Protein AF-A0A2C5Z108-F1 (afdb_monomer_lite)

Sequence (147 aa):
MPNAKRLKSSGFTRPRQAKETGSQTEVGRPTPAEVEEKEHQFVQLARKHWLKPGKRTTRPKVKNEVLKQSIWDVLDKEGFQYKSLLLLESLQALESYLWPSYSEQSSNYHVLLMALIANAKRREHLDTWNIFEDRPDDFSSMFRQLN

Foldseek 3Di:
DDDDDDDDDDDDDDDDDDDDDDPDDCPDDDDVVNVVLCPQLLVVVLCVFFPPPPDLPDQTPDDLVCLCPRPVVVCVVVVVDLVSLVSCLVSVCLLRPLPSNQDLPRDPSSLVNNVSNLVSCVVVVHDRCVSCVVPVPSVVSSVVSVD

Radius of gyration: 27.66 Å; chains: 1; bounding box: 71×67×70 Å

pLDDT: mean 70.9, std 20.52, range [29.67, 90.56]

Secondary structure (DSSP, 8-state):
-------------------------------HHHHHHHHSHHHHHHHHHT--TT--SS-----HHHHIIIIIHHHHHHTS-HHHHHHHHHTTHIIIIIGGG--TT--HHHHHHHHHHHHHHHHTT---SHHHHT-HHHHHHHHHHT-

Structure (mmCIF, N/CA/C/O backbone):
data_AF-A0A2C5Z108-F1
#
_entry.id   AF-A0A2C5Z108-F1
#
loop_
_atom_site.group_PDB
_atom_site.id
_atom_site.type_symbol
_atom_site.label_atom_id
_atom_site.label_alt_id
_atom_site.label_comp_id
_atom_site.label_asym_id
_atom_site.label_entity_id
_atom_site.label_seq_id
_atom_site.pdbx_PDB_ins_code
_atom_site.Cartn_x
_atom_site.Cartn_y
_atom_site.Cartn_z
_atom_site.occupancy
_atom_site.B_iso_or_equiv
_atom_site.auth_seq_id
_atom_site.auth_comp_id
_atom_site.auth_asym_id
_atom_site.auth_atom_id
_atom_site.pdbx_PDB_model_num
ATOM 1 N N . MET A 1 1 ? -55.274 38.038 -55.843 1.00 30.81 1 MET A N 1
ATOM 2 C CA . MET A 1 1 ? -54.698 39.399 -55.669 1.00 30.81 1 MET A CA 1
ATOM 3 C C . MET A 1 1 ? -55.603 40.184 -54.710 1.00 30.81 1 MET A C 1
ATOM 5 O O . MET A 1 1 ? -56.787 39.865 -54.749 1.00 30.81 1 MET A O 1
ATOM 9 N N . PRO A 1 2 ? -55.141 41.164 -53.887 1.00 46.00 2 PRO A N 1
ATOM 10 C CA . PRO A 1 2 ? -53.812 41.791 -53.878 1.00 46.00 2 PRO A CA 1
ATOM 11 C C . PRO A 1 2 ? -52.981 41.714 -52.556 1.00 46.00 2 PRO A C 1
ATOM 13 O O . PRO A 1 2 ? -52.072 40.896 -52.506 1.00 46.00 2 PRO A O 1
ATOM 16 N N . ASN A 1 3 ? -53.207 42.578 -51.543 1.00 29.67 3 ASN A N 1
ATOM 17 C CA . ASN A 1 3 ? -52.155 43.192 -50.686 1.00 29.67 3 ASN A CA 1
ATOM 18 C C . ASN A 1 3 ? -52.569 43.425 -49.200 1.00 29.67 3 ASN A C 1
ATOM 20 O O . ASN A 1 3 ? -53.764 43.433 -48.931 1.00 29.67 3 ASN A O 1
ATOM 24 N N . ALA A 1 4 ? -51.703 43.779 -48.220 1.00 43.38 4 ALA A N 1
ATOM 25 C CA . ALA A 1 4 ? -50.251 43.555 -47.983 1.00 43.38 4 ALA A CA 1
ATOM 26 C C . ALA A 1 4 ? -49.742 44.230 -46.659 1.00 43.38 4 ALA A C 1
ATOM 28 O O . ALA A 1 4 ? -50.369 45.158 -46.162 1.00 43.38 4 ALA A O 1
ATOM 29 N N . LYS A 1 5 ? -48.526 43.857 -46.195 1.00 36.06 5 LYS A N 1
ATOM 30 C CA . LYS A 1 5 ? -47.567 44.592 -45.304 1.00 36.06 5 LYS A CA 1
ATOM 31 C C . LYS A 1 5 ? -47.959 44.995 -43.854 1.00 36.06 5 LYS A C 1
ATOM 33 O O . LYS A 1 5 ? -48.658 45.984 -43.658 1.00 36.06 5 LYS A O 1
ATOM 38 N N . ARG A 1 6 ? -47.203 44.482 -42.857 1.00 40.12 6 ARG A N 1
ATOM 39 C CA . ARG A 1 6 ? -46.154 45.259 -42.122 1.00 40.12 6 ARG A CA 1
ATOM 40 C C . ARG A 1 6 ? -45.311 44.441 -41.121 1.00 40.12 6 ARG A C 1
ATOM 42 O O . ARG A 1 6 ? -45.812 43.555 -40.445 1.00 40.12 6 ARG A O 1
ATOM 49 N N . LEU A 1 7 ? -44.030 44.817 -41.016 1.00 36.47 7 LEU A N 1
ATOM 50 C CA . LEU A 1 7 ? -43.025 44.333 -40.054 1.00 36.47 7 LEU A CA 1
ATOM 51 C C . LEU A 1 7 ? -43.346 44.727 -38.598 1.00 36.47 7 LEU A C 1
ATOM 53 O O . LEU A 1 7 ? -43.903 45.802 -38.363 1.00 36.47 7 LEU A O 1
ATOM 57 N N . LYS A 1 8 ? -42.788 43.970 -37.640 1.00 36.28 8 LYS A N 1
ATOM 58 C CA . LYS A 1 8 ? -42.205 44.528 -36.404 1.00 36.28 8 LYS A CA 1
ATOM 59 C C . LYS A 1 8 ? -40.863 43.857 -36.089 1.00 36.28 8 LYS A C 1
ATOM 61 O O . LYS A 1 8 ? -40.793 42.641 -35.959 1.00 36.28 8 LYS A O 1
ATOM 66 N N . SER A 1 9 ? -39.820 44.669 -35.957 1.00 33.97 9 SER A N 1
ATOM 67 C CA . SER A 1 9 ? -38.463 44.285 -35.558 1.00 33.97 9 SER A CA 1
ATOM 68 C C . SER A 1 9 ? -38.136 44.814 -34.157 1.00 33.97 9 SER A C 1
ATOM 70 O O . SER A 1 9 ? -38.578 45.902 -33.804 1.00 33.97 9 SER A O 1
ATOM 72 N N . SER A 1 10 ? -37.333 44.048 -33.410 1.00 31.42 10 SER A N 1
ATOM 73 C CA . SER A 1 10 ? -36.384 44.461 -32.353 1.00 31.42 10 SER A CA 1
ATOM 74 C C . SER A 1 10 ? -36.655 45.729 -31.513 1.00 31.42 10 SER A C 1
ATOM 76 O O . SER A 1 10 ? -36.566 46.851 -32.009 1.00 31.42 10 SER A O 1
ATOM 78 N N . GLY A 1 11 ? -36.743 45.555 -30.190 1.00 31.80 11 GLY A N 1
ATOM 79 C CA . GLY A 1 11 ? -36.561 46.626 -29.202 1.00 31.80 11 GLY A CA 1
ATOM 80 C C . GLY A 1 11 ? -35.96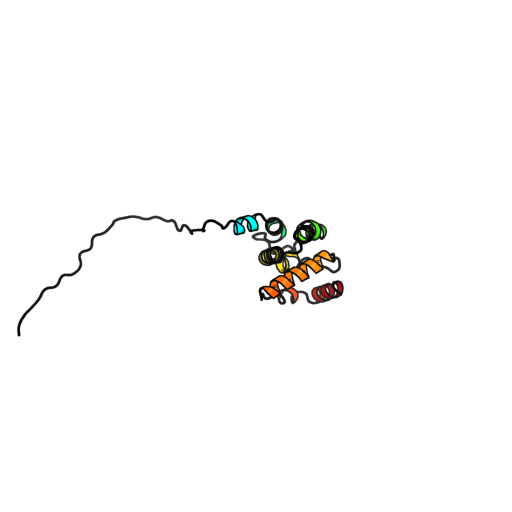1 46.074 -27.907 1.00 31.80 11 GLY A C 1
ATOM 81 O O . GLY A 1 11 ? -36.643 45.372 -27.170 1.00 31.80 11 GLY A O 1
ATOM 82 N N . PHE A 1 12 ? -34.677 46.347 -27.656 1.00 32.50 12 PHE A N 1
ATOM 83 C CA . PHE A 1 12 ? -33.941 45.871 -26.476 1.00 32.50 12 PHE A CA 1
ATOM 84 C C . PHE A 1 12 ? -34.324 46.640 -25.201 1.00 32.50 12 PHE A C 1
ATOM 86 O O . PHE A 1 12 ? -34.311 47.870 -25.198 1.00 32.50 12 PHE A O 1
ATOM 93 N N . THR A 1 13 ? -34.476 45.932 -24.080 1.00 35.72 13 THR A N 1
ATOM 94 C CA . THR A 1 13 ? -34.360 46.494 -22.724 1.00 35.72 13 THR A CA 1
ATOM 95 C C . THR A 1 13 ? -33.182 45.846 -21.991 1.00 35.72 13 THR A C 1
ATOM 97 O O . THR A 1 13 ? -33.119 44.634 -21.809 1.00 35.72 13 THR A O 1
ATOM 100 N N . ARG A 1 14 ? -32.202 46.669 -21.598 1.00 37.31 14 ARG A N 1
ATOM 101 C CA . ARG A 1 14 ? -31.005 46.257 -20.842 1.00 37.31 14 ARG A CA 1
ATOM 102 C C . ARG A 1 14 ? -31.318 46.088 -19.349 1.00 37.31 14 ARG A C 1
ATOM 104 O O . ARG A 1 14 ? -31.864 47.023 -18.766 1.00 37.31 14 ARG A O 1
ATOM 111 N N . PRO A 1 15 ? -30.767 45.062 -18.685 1.00 34.69 15 PRO A N 1
ATOM 112 C CA . PRO A 1 15 ? -30.234 45.189 -17.336 1.00 34.69 15 PRO A CA 1
ATOM 113 C C . PRO A 1 15 ? -28.798 45.734 -17.397 1.00 34.69 15 PRO A C 1
ATOM 115 O O . PRO A 1 15 ? -28.031 45.432 -18.312 1.00 34.69 15 PRO A O 1
ATOM 118 N N . ARG A 1 16 ? -28.427 46.551 -16.412 1.00 35.91 16 ARG A N 1
ATOM 119 C CA . ARG A 1 16 ? -27.088 47.129 -16.250 1.00 35.91 16 ARG A CA 1
ATOM 120 C C . ARG A 1 16 ? -26.516 46.586 -14.947 1.00 35.91 16 ARG A C 1
ATOM 122 O O . ARG A 1 16 ? -26.924 47.052 -13.890 1.00 35.91 16 ARG A O 1
ATOM 129 N N . GLN A 1 17 ? -25.579 45.646 -15.011 1.00 39.38 17 GLN A N 1
ATOM 130 C CA . GLN A 1 17 ? -24.844 45.216 -13.823 1.00 39.38 17 GLN A CA 1
ATOM 131 C C . GLN A 1 17 ? -23.376 44.970 -14.160 1.00 39.38 17 GLN A C 1
ATOM 133 O O . GLN A 1 17 ? -23.042 44.473 -15.235 1.00 39.38 17 GLN A O 1
ATOM 138 N N . ALA A 1 18 ? -22.505 45.443 -13.275 1.00 36.12 18 ALA A N 1
ATOM 139 C CA . ALA A 1 18 ? -21.065 45.369 -13.438 1.00 36.12 18 ALA A CA 1
ATOM 140 C C . ALA A 1 18 ? -20.523 44.016 -12.949 1.00 36.12 18 ALA A C 1
ATOM 142 O O . ALA A 1 18 ? -21.159 43.361 -12.127 1.00 36.12 18 ALA A O 1
ATOM 143 N N . LYS A 1 19 ? -19.332 43.662 -13.458 1.00 33.09 19 LYS A N 1
ATOM 144 C CA . LYS A 1 19 ? -18.209 43.034 -12.727 1.00 33.09 19 LYS A CA 1
ATOM 145 C C . LYS A 1 19 ? -18.496 42.751 -11.235 1.00 33.09 19 LYS A C 1
ATOM 147 O O . LYS A 1 19 ? -18.876 43.665 -10.518 1.00 33.09 19 LYS A O 1
ATOM 152 N N . GLU A 1 20 ? -18.211 41.566 -10.698 1.00 33.53 20 GLU A N 1
ATOM 153 C CA . GLU A 1 20 ? -16.847 41.026 -10.642 1.00 33.53 20 GLU A CA 1
ATOM 154 C C . GLU A 1 20 ? -16.801 39.536 -10.224 1.00 33.53 20 GLU A C 1
ATOM 156 O O . GLU A 1 20 ? -17.621 39.067 -9.445 1.00 33.53 20 GLU A O 1
ATOM 161 N N . THR A 1 21 ? -15.801 38.830 -10.759 1.00 31.66 21 THR A N 1
ATOM 162 C CA . THR A 1 21 ? -14.967 37.780 -10.134 1.00 31.66 21 THR A CA 1
ATOM 163 C C . THR A 1 21 ? -15.553 36.883 -9.030 1.00 31.66 21 THR A C 1
ATOM 165 O O . THR A 1 21 ? -15.675 37.293 -7.880 1.00 31.66 21 THR A O 1
ATOM 168 N N . GLY A 1 22 ? -15.713 35.587 -9.326 1.00 31.66 22 GLY A N 1
ATOM 169 C CA . GLY A 1 22 ? -15.973 34.578 -8.293 1.00 31.66 22 GLY A CA 1
ATOM 170 C C . GLY A 1 22 ? -16.309 33.193 -8.838 1.00 31.66 22 GLY A C 1
ATOM 171 O O . GLY A 1 22 ? -17.445 32.752 -8.710 1.00 31.66 22 GLY A O 1
ATOM 172 N N . SER A 1 23 ? -15.335 32.490 -9.427 1.00 36.38 23 SER A N 1
ATOM 173 C CA . SER A 1 23 ? -15.490 31.073 -9.796 1.00 36.38 23 SER A CA 1
ATOM 174 C C . SER A 1 23 ? -15.521 30.199 -8.538 1.00 36.38 23 SER A C 1
ATOM 176 O O . SER A 1 23 ? -14.526 29.567 -8.185 1.00 36.38 23 SER A O 1
ATOM 178 N N . GLN A 1 24 ? -16.649 30.194 -7.827 1.00 37.41 24 GLN A N 1
ATOM 179 C CA . GLN A 1 24 ? -16.880 29.261 -6.734 1.00 37.41 24 GLN A CA 1
ATOM 180 C C . GLN A 1 24 ? -17.139 27.878 -7.324 1.00 37.41 24 GLN A C 1
ATOM 182 O O . GLN A 1 24 ? -18.224 27.575 -7.813 1.00 37.41 24 GLN A O 1
ATOM 187 N N . THR A 1 25 ? -16.106 27.041 -7.291 1.00 35.59 25 THR A N 1
ATOM 188 C CA . THR A 1 25 ? -16.260 25.602 -7.463 1.00 35.59 25 THR A CA 1
ATOM 189 C C . THR A 1 25 ? -17.171 25.107 -6.343 1.00 35.59 25 THR A C 1
ATOM 191 O O . THR A 1 25 ? -16.766 25.108 -5.180 1.00 35.59 25 THR A O 1
ATOM 194 N N . GLU A 1 26 ? -18.393 24.702 -6.691 1.00 41.47 26 GLU A N 1
ATOM 195 C CA . GLU A 1 26 ? -19.305 23.947 -5.826 1.00 41.47 26 GLU A CA 1
ATOM 196 C C . GLU A 1 26 ? -18.641 22.607 -5.464 1.00 41.47 26 GLU A C 1
ATOM 198 O O . GLU A 1 26 ? -18.880 21.568 -6.082 1.00 41.47 26 GLU A O 1
ATOM 203 N N . VAL A 1 27 ? -17.744 22.630 -4.475 1.00 48.12 27 VAL A N 1
ATOM 204 C CA . VAL A 1 27 ? -17.245 21.418 -3.828 1.00 48.12 27 VAL A CA 1
ATOM 205 C C . VAL A 1 27 ? -18.395 20.905 -2.980 1.00 48.12 27 VAL A C 1
ATOM 207 O O . VAL A 1 27 ? -18.606 21.358 -1.853 1.00 48.12 27 VAL A O 1
ATOM 210 N N . GLY A 1 28 ? -19.170 20.001 -3.580 1.00 44.00 28 GLY A N 1
ATOM 211 C CA . GLY A 1 28 ? -20.302 19.352 -2.941 1.00 44.00 28 GLY A CA 1
ATOM 212 C C . GLY A 1 28 ? -19.927 18.864 -1.545 1.00 44.00 28 GLY A C 1
ATOM 213 O O . GLY A 1 28 ? -18.847 18.311 -1.333 1.00 44.00 28 GLY A O 1
ATOM 214 N N . ARG A 1 29 ? -20.829 19.117 -0.592 1.00 42.94 29 ARG A N 1
ATOM 215 C CA . ARG A 1 29 ? -20.739 18.683 0.806 1.00 42.94 29 ARG A CA 1
ATOM 216 C C . ARG A 1 29 ? -20.190 17.248 0.867 1.00 42.94 29 ARG A C 1
ATOM 218 O O . ARG A 1 29 ? -20.898 16.358 0.396 1.00 42.94 29 ARG A O 1
ATOM 225 N N . PRO A 1 30 ? -18.994 17.012 1.445 1.00 47.69 30 PRO A N 1
ATOM 226 C CA . PRO A 1 30 ? -18.400 15.685 1.437 1.00 47.69 30 PRO A CA 1
ATOM 227 C C . PRO A 1 30 ? -19.332 14.697 2.135 1.00 47.69 30 PRO A C 1
ATOM 229 O O . PRO A 1 30 ? -19.857 14.957 3.225 1.00 47.69 30 PRO A O 1
ATOM 232 N N . THR A 1 31 ? -19.550 13.575 1.468 1.00 47.16 31 THR A N 1
ATOM 233 C CA . THR A 1 31 ? -20.335 12.442 1.948 1.00 47.16 31 THR A CA 1
ATOM 234 C C . THR A 1 31 ? -19.692 11.915 3.238 1.00 47.16 31 THR A C 1
ATOM 236 O O . THR A 1 31 ? -18.464 11.931 3.325 1.00 47.16 31 THR A O 1
ATOM 239 N N . PRO A 1 32 ? -20.442 11.415 4.243 1.00 51.84 32 PRO A N 1
ATOM 240 C CA . PRO A 1 32 ? -19.837 10.930 5.491 1.00 51.84 32 PRO A CA 1
ATOM 241 C C . PRO A 1 32 ? -18.713 9.901 5.280 1.00 51.84 32 PRO A C 1
ATOM 243 O O . PRO A 1 32 ? -17.688 9.982 5.950 1.00 51.84 32 PRO A O 1
ATOM 246 N N . ALA A 1 33 ? -18.849 9.032 4.271 1.00 51.19 33 ALA A N 1
ATOM 247 C CA . ALA A 1 33 ? -17.809 8.089 3.855 1.00 51.19 33 ALA A CA 1
ATOM 248 C C . ALA A 1 33 ? -16.493 8.779 3.436 1.00 51.19 33 ALA A C 1
ATOM 250 O O . ALA A 1 33 ? -15.423 8.355 3.849 1.00 51.19 33 ALA A O 1
ATOM 251 N N . GLU A 1 34 ? -16.549 9.900 2.709 1.00 50.72 34 GLU A N 1
ATOM 252 C CA . GLU A 1 34 ? -15.357 10.663 2.304 1.00 50.72 34 GLU A CA 1
ATOM 253 C C . GLU A 1 34 ? -14.717 11.450 3.461 1.00 50.72 34 GLU A C 1
ATOM 255 O O . GLU A 1 34 ? -13.654 12.053 3.281 1.00 50.72 34 GLU A O 1
ATOM 260 N N . VAL A 1 35 ? -15.389 11.558 4.611 1.00 50.00 35 VAL A N 1
ATOM 261 C CA . VAL A 1 35 ? -14.834 12.141 5.843 1.00 50.00 35 VAL A CA 1
ATOM 262 C C . VAL A 1 35 ? -14.180 11.036 6.669 1.00 50.00 35 VAL A C 1
ATOM 264 O O . VAL A 1 35 ? -13.031 11.186 7.072 1.00 50.00 35 VAL A O 1
ATOM 267 N N . GLU A 1 36 ? -14.857 9.897 6.813 1.00 52.34 36 GLU A N 1
ATOM 268 C CA . GLU A 1 36 ? -14.348 8.692 7.477 1.00 52.34 36 GLU A CA 1
ATOM 269 C C . GLU A 1 36 ? -13.084 8.147 6.779 1.00 52.34 36 GLU A C 1
ATOM 271 O O . GLU A 1 36 ? -12.072 7.883 7.430 1.00 52.34 36 GLU A O 1
ATOM 276 N N . GLU A 1 37 ? -13.063 8.128 5.441 1.00 53.00 37 GLU A N 1
ATOM 277 C CA . GLU A 1 37 ? -11.857 7.856 4.649 1.00 53.00 37 GLU A CA 1
ATOM 278 C C . GLU A 1 37 ? -10.743 8.874 4.935 1.00 53.00 37 GLU A C 1
ATOM 280 O O . GLU A 1 37 ? -9.593 8.482 5.116 1.00 53.00 37 GLU A O 1
ATOM 285 N N . LYS A 1 38 ? -11.048 10.178 5.034 1.00 52.06 38 LYS A N 1
ATOM 286 C CA . LYS A 1 38 ? -10.040 11.226 5.307 1.00 52.06 38 LYS A CA 1
ATOM 287 C C . LYS A 1 38 ? -9.450 11.155 6.717 1.00 52.06 38 LYS A C 1
ATOM 289 O O . LYS A 1 38 ? -8.317 11.614 6.897 1.00 52.06 38 LYS A O 1
ATOM 294 N N . GLU A 1 39 ? -10.187 10.617 7.685 1.00 56.69 39 GLU A N 1
ATOM 295 C CA . GLU A 1 39 ? -9.732 10.425 9.066 1.00 56.69 39 GLU A CA 1
ATOM 296 C C . GLU A 1 39 ? -9.028 9.079 9.287 1.00 56.69 39 GLU A C 1
ATOM 298 O O . GLU A 1 39 ? -8.242 8.960 10.234 1.00 56.69 39 GLU A O 1
ATOM 303 N N . HIS A 1 40 ? -9.218 8.100 8.390 1.00 72.62 40 HIS A N 1
ATOM 304 C CA . HIS A 1 40 ? -8.619 6.772 8.502 1.00 72.62 40 HIS A CA 1
ATOM 305 C C . HIS A 1 40 ? -7.104 6.834 8.739 1.00 72.62 40 HIS A C 1
ATOM 307 O O . HIS A 1 40 ? -6.366 7.583 8.086 1.00 72.62 40 HIS A O 1
ATOM 313 N N . GLN A 1 41 ? -6.613 5.993 9.653 1.00 80.31 41 GLN A N 1
ATOM 314 C CA . GLN A 1 41 ? -5.214 6.013 10.104 1.00 80.31 41 GLN A CA 1
ATOM 315 C C . GLN A 1 41 ? -4.225 5.852 8.934 1.00 80.31 41 GLN A C 1
ATOM 317 O O . GLN A 1 41 ? -3.159 6.471 8.925 1.00 80.31 41 GLN A O 1
ATOM 322 N N . PHE A 1 42 ? -4.617 5.106 7.895 1.00 82.94 42 PHE A N 1
ATOM 323 C CA . PHE A 1 42 ? -3.851 4.942 6.657 1.00 82.94 42 PHE A CA 1
ATOM 324 C C . PHE A 1 42 ? -3.658 6.248 5.877 1.00 82.94 42 PHE A C 1
ATOM 326 O O . PHE A 1 42 ? -2.552 6.497 5.406 1.00 82.94 42 PHE A O 1
ATOM 333 N N . VAL A 1 43 ? -4.668 7.122 5.778 1.00 81.94 43 VAL A N 1
ATOM 334 C CA . VAL A 1 43 ? -4.544 8.409 5.064 1.00 81.94 43 VAL A CA 1
ATOM 335 C C . VAL A 1 43 ? -3.589 9.346 5.802 1.00 81.94 43 VAL A C 1
ATOM 337 O O . VAL A 1 43 ? -2.757 10.019 5.183 1.00 81.94 43 VAL A O 1
ATOM 340 N N . GLN A 1 44 ? -3.654 9.355 7.135 1.00 81.94 44 GLN A N 1
ATOM 341 C CA . GLN A 1 44 ? -2.728 10.118 7.973 1.00 81.94 44 GLN A CA 1
ATOM 342 C C . GLN A 1 44 ? -1.286 9.598 7.831 1.00 81.94 44 GLN A C 1
ATOM 344 O O . GLN A 1 44 ? -0.353 10.388 7.645 1.00 81.94 44 GLN A O 1
ATOM 349 N N . LEU A 1 45 ? -1.101 8.272 7.844 1.00 83.00 45 LEU A N 1
ATOM 350 C CA . LEU A 1 45 ? 0.189 7.619 7.615 1.00 83.00 45 LEU A CA 1
ATOM 351 C C . LEU A 1 45 ? 0.743 7.947 6.218 1.00 83.00 45 LEU A C 1
ATOM 353 O O . LEU A 1 45 ? 1.899 8.357 6.095 1.00 83.00 45 LEU A O 1
ATOM 357 N N . ALA A 1 46 ? -0.094 7.856 5.185 1.00 82.50 46 ALA A N 1
ATOM 358 C CA . ALA A 1 46 ? 0.272 8.122 3.800 1.00 82.50 46 ALA A CA 1
ATOM 359 C C . ALA A 1 46 ? 0.786 9.552 3.602 1.00 82.50 46 ALA A C 1
ATOM 361 O O . ALA A 1 46 ? 1.898 9.750 3.104 1.00 82.50 46 ALA A O 1
ATOM 362 N N . ARG A 1 47 ? 0.038 10.552 4.092 1.00 80.50 47 ARG A N 1
ATOM 363 C CA . ARG A 1 47 ? 0.437 11.976 4.093 1.00 80.50 47 ARG A CA 1
ATOM 364 C C . ARG A 1 47 ? 1.747 12.223 4.844 1.00 80.50 47 ARG A C 1
ATOM 366 O O . ARG A 1 47 ? 2.573 13.024 4.407 1.00 80.50 47 ARG A O 1
ATOM 373 N N . LYS A 1 48 ? 1.968 11.519 5.957 1.00 79.38 48 LYS A N 1
ATOM 374 C CA . LYS A 1 48 ? 3.182 11.639 6.779 1.00 79.38 48 LYS A CA 1
ATOM 375 C C . LYS A 1 48 ? 4.421 11.033 6.111 1.00 79.38 48 LYS A C 1
ATOM 377 O O . LYS A 1 48 ? 5.527 11.554 6.298 1.00 79.38 48 LYS A O 1
ATOM 382 N N . HIS A 1 49 ? 4.258 9.950 5.351 1.00 77.44 49 HIS A N 1
ATOM 383 C CA . HIS A 1 49 ? 5.372 9.130 4.878 1.00 77.44 49 HIS A CA 1
ATOM 384 C C . HIS A 1 49 ? 5.680 9.240 3.376 1.00 77.44 49 HIS A C 1
ATOM 386 O O . HIS A 1 49 ? 6.854 9.443 3.061 1.00 77.44 49 HIS A O 1
ATOM 392 N N . TRP A 1 50 ? 4.693 9.143 2.474 1.00 79.62 50 TRP A N 1
ATOM 393 C CA . TRP A 1 50 ? 4.936 9.068 1.019 1.00 79.62 50 TRP A CA 1
ATOM 394 C C . TRP A 1 50 ? 4.159 10.082 0.163 1.00 79.62 50 TRP A C 1
ATOM 396 O O . TRP A 1 50 ? 4.721 10.592 -0.804 1.00 79.62 50 TRP A O 1
ATOM 406 N N . LEU A 1 51 ? 2.942 10.486 0.543 1.00 75.12 51 LEU A N 1
ATOM 407 C CA . LEU A 1 51 ? 2.137 11.492 -0.177 1.00 75.12 51 LEU A CA 1
ATOM 408 C C . LEU A 1 51 ? 2.601 12.943 0.086 1.00 75.12 51 LEU A C 1
ATOM 410 O O . LEU A 1 51 ? 1.788 13.852 0.247 1.00 75.12 51 LEU A O 1
ATOM 414 N N . LYS A 1 52 ? 3.916 13.184 0.165 1.00 65.81 52 LYS A N 1
ATOM 415 C CA . LYS A 1 52 ? 4.470 14.520 0.430 1.00 65.81 52 LYS A CA 1
ATOM 416 C C . LYS A 1 52 ? 4.449 15.375 -0.842 1.00 65.81 52 LYS A C 1
ATOM 418 O O . LYS A 1 52 ? 5.197 15.065 -1.776 1.00 65.81 52 LYS A O 1
ATOM 423 N N . PRO A 1 53 ? 3.681 16.480 -0.893 1.00 53.06 53 PRO A N 1
ATOM 424 C CA . PRO A 1 53 ? 3.690 17.359 -2.055 1.00 53.06 53 PRO A CA 1
ATOM 425 C C . PRO A 1 53 ? 5.084 17.985 -2.224 1.00 53.06 53 PRO A C 1
ATOM 427 O O . PRO A 1 53 ? 5.576 18.688 -1.344 1.00 53.06 53 PRO A O 1
ATOM 430 N N . GLY A 1 54 ? 5.734 17.709 -3.358 1.00 52.34 54 GLY A N 1
ATOM 431 C CA . GLY A 1 54 ? 6.963 18.389 -3.788 1.00 52.34 54 GLY A CA 1
ATOM 432 C C . GLY A 1 54 ? 8.304 17.664 -3.589 1.00 52.34 54 GLY A C 1
ATOM 433 O O . GLY A 1 54 ? 9.314 18.194 -4.045 1.00 52.34 54 GLY A O 1
ATOM 434 N N . LYS A 1 55 ? 8.375 16.467 -2.977 1.00 50.94 55 LYS A N 1
ATOM 435 C CA . LYS A 1 55 ? 9.638 15.686 -2.894 1.00 50.94 55 LYS A CA 1
ATOM 436 C C . LYS A 1 55 ? 9.451 14.180 -3.124 1.00 50.94 55 LYS A C 1
ATOM 438 O O . LYS A 1 55 ? 9.477 13.394 -2.184 1.00 50.94 55 LYS A O 1
ATOM 443 N N . ARG A 1 56 ? 9.376 13.777 -4.400 1.00 54.25 56 ARG A N 1
ATOM 444 C CA . ARG A 1 56 ? 9.482 12.367 -4.846 1.00 54.25 56 ARG A CA 1
ATOM 445 C C . ARG A 1 56 ? 10.926 11.821 -4.863 1.00 54.25 56 ARG A C 1
ATOM 447 O O . ARG A 1 56 ? 11.141 10.670 -5.208 1.00 54.25 56 ARG A O 1
ATOM 454 N N . THR A 1 57 ? 11.927 12.636 -4.523 1.00 49.78 57 THR A N 1
ATOM 455 C CA . THR A 1 57 ? 13.358 12.338 -4.745 1.00 49.78 57 THR A CA 1
ATOM 456 C C . THR A 1 57 ? 14.061 11.587 -3.612 1.00 49.78 57 THR A C 1
ATOM 458 O O . THR A 1 57 ? 15.201 11.161 -3.778 1.00 49.78 57 THR A O 1
ATOM 461 N N . THR A 1 58 ? 13.420 11.401 -2.458 1.00 52.62 58 THR A N 1
ATOM 462 C CA . THR A 1 58 ? 13.973 10.616 -1.342 1.00 52.62 58 THR A CA 1
ATOM 463 C C . THR A 1 58 ? 13.194 9.322 -1.175 1.00 52.62 58 THR A C 1
ATOM 465 O O . THR A 1 58 ? 12.014 9.387 -0.826 1.00 52.62 58 THR A O 1
ATOM 468 N N . ARG A 1 59 ? 13.859 8.167 -1.354 1.00 55.94 59 ARG A N 1
ATOM 469 C CA . ARG A 1 59 ? 13.281 6.846 -1.047 1.00 55.94 59 ARG A CA 1
ATOM 470 C C . ARG A 1 59 ? 12.639 6.886 0.350 1.00 55.94 59 ARG A C 1
ATOM 472 O O . ARG A 1 59 ? 13.325 7.299 1.296 1.00 55.94 59 ARG A O 1
ATOM 479 N N . PRO A 1 60 ? 11.363 6.492 0.516 1.00 61.47 60 PRO A N 1
ATOM 480 C CA . PRO A 1 60 ? 10.741 6.460 1.828 1.00 61.47 60 PRO A CA 1
ATOM 481 C C . PRO A 1 60 ? 11.540 5.530 2.741 1.00 61.47 60 PRO A C 1
ATOM 483 O O . PRO A 1 60 ? 11.704 4.349 2.445 1.00 61.47 60 PRO A O 1
ATOM 486 N N . LYS A 1 61 ? 12.041 6.049 3.869 1.00 62.97 61 LYS A N 1
ATOM 487 C CA . LYS A 1 61 ? 12.612 5.204 4.925 1.00 62.97 61 LYS A CA 1
ATOM 488 C C . LYS A 1 61 ? 11.472 4.498 5.648 1.00 62.97 6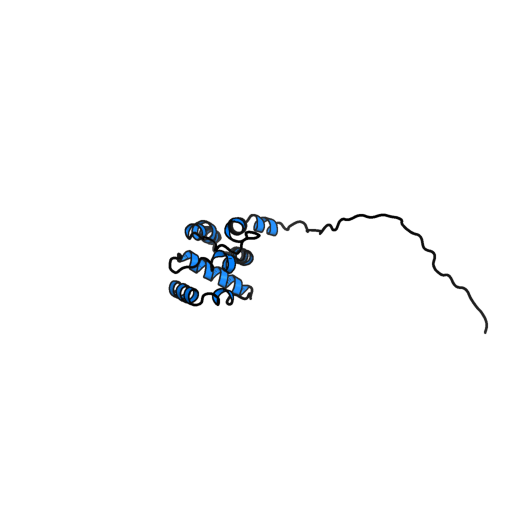1 LYS A C 1
ATOM 490 O O . LYS A 1 61 ? 10.980 4.975 6.673 1.00 62.97 61 LYS A O 1
ATOM 495 N N . VAL A 1 62 ? 11.026 3.396 5.061 1.00 67.94 62 VAL A N 1
ATOM 496 C CA . VAL A 1 62 ? 10.046 2.498 5.660 1.00 67.94 62 VAL A CA 1
ATOM 497 C C . VAL A 1 62 ? 10.720 1.752 6.796 1.00 67.94 62 VAL A C 1
ATOM 499 O O . VAL A 1 62 ? 11.834 1.252 6.666 1.00 67.94 62 VAL A O 1
ATOM 502 N N . LYS A 1 63 ? 10.062 1.751 7.951 1.00 72.81 63 LYS A N 1
ATOM 503 C CA . LYS A 1 63 ? 10.458 0.931 9.090 1.00 72.81 63 LYS A CA 1
ATOM 504 C C . LYS A 1 63 ? 9.501 -0.249 9.117 1.00 72.81 63 LYS A C 1
ATOM 506 O O . LYS A 1 63 ? 8.296 -0.019 9.194 1.00 72.81 63 LYS A O 1
ATOM 511 N N . ASN A 1 64 ? 10.025 -1.471 9.106 1.00 75.94 64 ASN A N 1
ATOM 512 C CA . ASN A 1 64 ? 9.214 -2.692 9.185 1.00 75.94 64 ASN A CA 1
ATOM 513 C C . ASN A 1 64 ? 8.269 -2.665 10.406 1.00 75.94 64 ASN A C 1
ATOM 515 O O . ASN A 1 64 ? 7.109 -3.046 10.292 1.00 75.94 64 ASN A O 1
ATOM 519 N N . GLU A 1 65 ? 8.719 -2.087 11.526 1.00 78.12 65 GLU A N 1
ATOM 520 C CA . GLU A 1 65 ? 7.897 -1.824 12.718 1.00 78.12 65 GLU A CA 1
ATOM 521 C C . GLU A 1 65 ? 6.660 -0.959 12.441 1.00 78.12 65 GLU A C 1
ATOM 523 O O . GLU A 1 65 ? 5.587 -1.238 12.961 1.00 78.12 65 GLU A O 1
ATOM 528 N N . VAL A 1 66 ? 6.781 0.074 11.599 1.00 81.38 66 VAL A N 1
ATOM 529 C CA . VAL A 1 66 ? 5.660 0.961 11.237 1.00 81.38 66 VAL A CA 1
ATOM 530 C C . VAL A 1 66 ? 4.704 0.256 10.278 1.00 81.38 66 VAL A C 1
ATOM 532 O O . VAL A 1 66 ? 3.496 0.406 10.419 1.00 81.38 66 VAL A O 1
ATOM 535 N N . LEU A 1 67 ? 5.207 -0.562 9.347 1.00 84.19 67 LEU A N 1
ATOM 536 C CA . LEU A 1 67 ? 4.336 -1.410 8.525 1.00 84.19 67 LEU A CA 1
ATOM 537 C C . LEU A 1 67 ? 3.535 -2.386 9.375 1.00 84.19 67 LEU A C 1
ATOM 539 O O . LEU A 1 67 ? 2.334 -2.531 9.163 1.00 84.19 67 LEU A O 1
ATOM 543 N N . LYS A 1 68 ? 4.184 -3.022 10.354 1.00 84.00 68 LYS A N 1
ATOM 544 C CA . LYS A 1 68 ? 3.503 -3.937 11.258 1.00 84.00 68 LYS A CA 1
ATOM 545 C C . LYS A 1 68 ? 2.468 -3.190 12.109 1.00 84.00 68 LYS A C 1
ATOM 547 O O . LYS A 1 68 ? 1.277 -3.416 11.960 1.00 84.00 68 LYS A O 1
ATOM 552 N N . GLN A 1 69 ? 2.902 -2.222 12.911 1.00 84.56 69 GLN A N 1
ATOM 553 C CA . GLN A 1 69 ? 2.044 -1.560 13.901 1.00 84.56 69 GLN A CA 1
ATOM 554 C C . GLN A 1 69 ? 0.975 -0.636 13.298 1.00 84.56 69 GLN A C 1
ATOM 556 O O . GLN A 1 69 ? -0.081 -0.455 13.896 1.00 84.56 69 GLN A O 1
ATOM 561 N N . SER A 1 70 ? 1.244 0.001 12.151 1.00 83.00 70 SER A N 1
ATOM 562 C CA . SER A 1 70 ? 0.355 1.016 11.556 1.00 83.00 70 SER A CA 1
ATOM 563 C C . SER A 1 70 ? -0.394 0.554 10.305 1.00 83.00 70 SER A C 1
ATOM 565 O O . SER A 1 70 ? -1.268 1.287 9.847 1.00 83.00 70 SER A O 1
ATOM 567 N N . ILE A 1 71 ? -0.067 -0.617 9.740 1.00 87.44 71 ILE A N 1
ATOM 568 C CA . ILE A 1 71 ? -0.801 -1.199 8.604 1.00 87.44 71 ILE A CA 1
ATOM 569 C C . ILE A 1 71 ? -1.274 -2.616 8.937 1.00 87.44 71 ILE A C 1
ATOM 571 O O . ILE A 1 71 ? -2.479 -2.846 8.981 1.00 87.44 71 ILE A O 1
ATOM 575 N N . TRP A 1 72 ? -0.360 -3.549 9.221 1.00 90.06 72 TRP A N 1
ATOM 576 C CA . TRP A 1 72 ? -0.711 -4.952 9.474 1.00 90.06 72 TRP A CA 1
ATOM 577 C C . TRP A 1 72 ? -1.649 -5.118 10.674 1.00 90.06 72 TRP A C 1
ATOM 579 O O . TRP A 1 72 ? -2.732 -5.663 10.517 1.00 90.06 72 TRP A O 1
ATOM 589 N N . ASP A 1 73 ? -1.285 -4.591 11.844 1.00 89.06 73 ASP A N 1
ATOM 590 C CA . ASP A 1 73 ? -2.056 -4.732 13.088 1.00 89.06 73 ASP A CA 1
ATOM 591 C C . ASP A 1 73 ? -3.421 -4.010 13.031 1.00 89.06 73 ASP A C 1
ATOM 593 O O . ASP A 1 73 ? -4.268 -4.220 13.899 1.00 89.06 73 ASP A O 1
ATOM 597 N N . VAL A 1 74 ? -3.634 -3.132 12.043 1.00 87.88 74 VAL A N 1
ATOM 598 C CA . VAL A 1 74 ? -4.929 -2.488 11.765 1.00 87.88 74 VAL A CA 1
ATOM 599 C C . VAL A 1 74 ? -5.764 -3.384 10.847 1.00 87.88 74 VAL A C 1
ATOM 601 O O . VAL A 1 74 ? -6.895 -3.715 11.193 1.00 87.88 74 VAL A O 1
ATOM 604 N N . LEU A 1 75 ? -5.180 -3.865 9.742 1.00 89.12 75 LEU A N 1
ATOM 605 C CA . LEU A 1 75 ? -5.829 -4.824 8.841 1.00 89.12 75 LEU A CA 1
ATOM 606 C C . LEU A 1 75 ? -6.220 -6.124 9.560 1.00 89.12 75 LEU A C 1
ATOM 608 O O . LEU A 1 75 ? -7.309 -6.634 9.325 1.00 89.12 75 LEU A O 1
ATOM 612 N N . ASP A 1 76 ? -5.372 -6.634 10.453 1.00 89.50 76 ASP A N 1
ATOM 613 C CA . ASP A 1 76 ? -5.613 -7.855 11.230 1.00 89.50 76 ASP A CA 1
ATOM 614 C C . ASP A 1 76 ? -6.817 -7.694 12.176 1.00 89.50 76 ASP A C 1
ATOM 616 O O . ASP A 1 76 ? -7.712 -8.538 12.198 1.00 89.50 76 ASP A O 1
ATOM 620 N N . LYS A 1 77 ? -6.927 -6.544 12.863 1.00 88.38 77 LYS A N 1
ATOM 621 C CA . LYS A 1 77 ? -8.096 -6.195 13.698 1.00 88.38 77 LYS A CA 1
ATOM 622 C C . LYS A 1 77 ? -9.386 -6.040 12.898 1.00 88.38 77 LYS A C 1
ATOM 624 O O . LYS A 1 77 ? -10.459 -6.341 13.411 1.00 88.38 77 LYS A O 1
ATOM 629 N N . GLU A 1 78 ? -9.291 -5.551 11.667 1.00 85.62 78 GLU A N 1
ATOM 630 C CA . GLU A 1 78 ? -10.433 -5.406 10.761 1.00 85.62 78 GLU A CA 1
ATOM 631 C C . GLU A 1 78 ? -10.813 -6.734 10.074 1.00 85.62 78 GLU A C 1
ATOM 633 O O . GLU A 1 78 ? -11.915 -6.849 9.533 1.00 85.62 78 GLU A O 1
ATOM 638 N N . GLY A 1 79 ? -9.938 -7.748 10.108 1.00 86.62 79 GLY A N 1
ATOM 639 C CA . GLY A 1 79 ? -10.123 -9.030 9.424 1.00 86.62 79 GLY A CA 1
ATOM 640 C C . GLY A 1 79 ? -9.797 -8.979 7.927 1.00 86.62 79 GLY A C 1
ATOM 641 O O . GLY A 1 79 ? -10.454 -9.648 7.132 1.00 86.62 79 GLY A O 1
ATOM 642 N N . PHE A 1 80 ? -8.813 -8.163 7.532 1.00 87.50 80 PHE A N 1
ATOM 643 C CA . PHE A 1 80 ? -8.356 -7.951 6.151 1.00 87.50 80 PHE A CA 1
ATOM 644 C C . PHE A 1 80 ? -9.489 -7.557 5.186 1.00 87.50 80 PHE A C 1
ATOM 646 O O . PHE A 1 80 ? -9.606 -8.087 4.078 1.00 87.50 80 PHE A O 1
ATOM 653 N N . GLN A 1 81 ? -10.338 -6.608 5.600 1.00 87.94 81 GLN A N 1
ATOM 654 C CA . GLN A 1 81 ? -11.462 -6.161 4.775 1.00 87.94 81 GLN A CA 1
ATOM 655 C C . GLN A 1 81 ? -10.995 -5.606 3.430 1.00 87.94 81 GLN A C 1
ATOM 657 O O . GLN A 1 81 ? -10.050 -4.821 3.339 1.00 87.94 81 GLN A O 1
ATOM 662 N N . TYR A 1 82 ? -11.735 -5.952 2.374 1.00 87.12 82 TYR A N 1
ATOM 663 C CA . TYR A 1 82 ? -11.422 -5.498 1.022 1.00 87.12 82 TYR A CA 1
ATOM 664 C C . TYR A 1 82 ? -11.403 -3.967 0.899 1.00 87.12 82 TYR A C 1
ATOM 666 O O . TYR A 1 82 ? -10.531 -3.425 0.230 1.00 87.12 82 TYR A O 1
ATOM 674 N N . LYS A 1 83 ? -12.305 -3.265 1.603 1.00 86.62 83 LYS A N 1
ATOM 675 C CA . LYS A 1 83 ? -12.348 -1.793 1.643 1.00 86.62 83 LYS A CA 1
ATOM 676 C C . LYS A 1 83 ? -11.041 -1.185 2.161 1.00 86.62 83 LYS A C 1
ATOM 678 O O . LYS A 1 83 ? -10.541 -0.228 1.586 1.00 86.62 83 LYS A O 1
ATOM 683 N N . SER A 1 84 ? -10.465 -1.772 3.206 1.00 88.12 84 SER A N 1
ATOM 684 C CA . SER A 1 84 ? -9.220 -1.320 3.829 1.00 88.12 84 SER A CA 1
ATOM 685 C C . SER A 1 84 ? -8.009 -1.529 2.914 1.00 88.12 84 SER A C 1
ATOM 687 O O . SER A 1 84 ? -7.134 -0.668 2.832 1.00 88.12 84 SER A O 1
ATOM 689 N N . LEU A 1 85 ? -7.988 -2.639 2.166 1.00 89.12 85 LEU A N 1
ATOM 690 C CA . LEU A 1 85 ? -6.986 -2.894 1.125 1.00 89.12 85 LEU A CA 1
ATOM 691 C C . LEU A 1 85 ? -7.142 -1.940 -0.069 1.00 89.12 85 LEU A C 1
ATOM 693 O O . LEU A 1 85 ? -6.142 -1.422 -0.558 1.00 89.12 85 LEU A O 1
ATOM 697 N N . LEU A 1 86 ? -8.378 -1.662 -0.494 1.00 87.94 86 LEU A N 1
ATOM 698 C CA . LEU A 1 86 ? -8.692 -0.702 -1.557 1.00 87.94 86 LEU A CA 1
ATOM 699 C C . LEU A 1 86 ? -8.318 0.738 -1.163 1.00 87.94 86 LEU A C 1
ATOM 701 O O . LEU A 1 86 ? -7.813 1.492 -1.986 1.00 87.94 86 LEU A O 1
ATOM 705 N N . LEU A 1 87 ? -8.477 1.115 0.110 1.00 87.25 87 LEU A N 1
ATOM 706 C CA . LEU A 1 87 ? -8.018 2.409 0.620 1.00 87.25 87 LEU A CA 1
ATOM 707 C C . LEU A 1 87 ? -6.482 2.517 0.630 1.00 87.25 87 LEU A C 1
ATOM 709 O O . LEU A 1 87 ? -5.933 3.573 0.337 1.00 87.25 87 LEU A O 1
ATOM 713 N N . LEU A 1 88 ? -5.759 1.436 0.938 1.00 87.88 88 LEU A N 1
ATOM 714 C CA . LEU A 1 88 ? -4.293 1.415 0.818 1.00 87.88 88 LEU A CA 1
ATOM 715 C C . LEU A 1 88 ? -3.827 1.466 -0.646 1.00 87.88 88 LEU A C 1
ATOM 717 O O . LEU A 1 88 ? -2.786 2.061 -0.938 1.00 87.88 88 LEU A O 1
ATOM 721 N N . GLU A 1 89 ? -4.599 0.872 -1.555 1.00 88.12 89 GLU A N 1
ATOM 722 C CA . GLU A 1 89 ? -4.391 0.955 -3.000 1.00 88.12 89 GLU A CA 1
ATOM 723 C C . GLU A 1 89 ? -4.564 2.393 -3.505 1.00 88.12 89 GLU A C 1
ATOM 725 O O . GLU A 1 89 ? -3.617 2.938 -4.072 1.00 88.12 89 GLU A O 1
ATOM 730 N N . SER A 1 90 ? -5.686 3.051 -3.192 1.00 85.69 90 SER A N 1
ATOM 731 C CA . SER A 1 90 ? -5.979 4.419 -3.649 1.00 85.69 90 SER A CA 1
ATOM 732 C C . SER A 1 90 ? -5.016 5.470 -3.080 1.00 85.69 90 SER A C 1
ATOM 734 O O . SER A 1 90 ? -4.777 6.515 -3.688 1.00 85.69 90 SER A O 1
ATOM 736 N N . LEU A 1 91 ? -4.380 5.169 -1.942 1.00 86.00 91 LEU A N 1
ATOM 737 C CA . LEU A 1 91 ? -3.263 5.935 -1.379 1.00 86.00 91 LEU A CA 1
ATOM 738 C C . LEU A 1 91 ? -1.915 5.665 -2.069 1.00 86.00 91 LEU A C 1
ATOM 740 O O . LEU A 1 91 ? -0.893 6.181 -1.613 1.00 86.00 91 LEU A O 1
ATOM 744 N N . GLN A 1 92 ? -1.880 4.864 -3.135 1.00 85.62 92 GLN A N 1
ATOM 745 C CA . GLN A 1 92 ? -0.687 4.468 -3.890 1.00 85.62 92 GLN A CA 1
ATOM 746 C C . GLN A 1 92 ? 0.387 3.798 -3.009 1.00 85.62 92 GLN A C 1
ATOM 748 O O . GLN A 1 92 ? 1.588 3.928 -3.265 1.00 85.62 92 GLN A O 1
ATOM 753 N N . ALA A 1 93 ? -0.013 3.088 -1.944 1.00 86.81 93 ALA A N 1
ATOM 754 C CA . ALA A 1 93 ? 0.924 2.558 -0.949 1.00 86.81 93 ALA A CA 1
ATOM 755 C C . ALA A 1 93 ? 1.908 1.526 -1.533 1.00 86.81 93 ALA A C 1
ATOM 757 O O . ALA A 1 93 ? 3.060 1.464 -1.104 1.00 86.81 93 ALA A O 1
ATOM 758 N N . LEU A 1 94 ? 1.494 0.740 -2.532 1.00 87.69 94 LEU A N 1
ATOM 759 C CA . LEU A 1 94 ? 2.366 -0.245 -3.175 1.00 87.69 94 LEU A CA 1
ATOM 760 C C . LEU A 1 94 ? 3.539 0.433 -3.900 1.00 87.69 94 LEU A C 1
ATOM 762 O O . LEU A 1 94 ? 4.696 0.219 -3.550 1.00 87.69 94 LEU A O 1
ATOM 766 N N . GLU A 1 95 ? 3.231 1.297 -4.861 1.00 86.94 95 GLU A N 1
ATOM 767 C CA . GLU A 1 95 ? 4.194 1.967 -5.744 1.00 86.94 95 GLU A CA 1
ATOM 768 C C . GLU A 1 95 ? 4.964 3.117 -5.074 1.00 86.94 95 GLU A C 1
ATOM 770 O O . GLU A 1 95 ? 6.137 3.325 -5.374 1.00 86.94 95 GLU A O 1
ATOM 775 N N . SER A 1 96 ? 4.348 3.841 -4.132 1.00 83.38 96 SER A N 1
ATOM 776 C CA . SER A 1 96 ? 4.973 5.002 -3.479 1.00 83.38 96 SER A CA 1
ATOM 777 C C . SER A 1 96 ? 5.634 4.696 -2.133 1.00 83.38 96 SER A C 1
ATOM 779 O O . SER A 1 96 ? 6.382 5.539 -1.639 1.00 83.38 96 SER A O 1
ATOM 781 N N . TYR A 1 97 ? 5.368 3.538 -1.513 1.00 84.00 97 TYR A N 1
ATOM 782 C CA . TYR A 1 97 ? 5.861 3.225 -0.164 1.00 84.00 97 TYR A CA 1
ATOM 783 C C . TYR A 1 97 ? 6.492 1.837 -0.049 1.00 84.00 97 TYR A C 1
ATOM 785 O O . TYR A 1 97 ? 7.674 1.749 0.284 1.00 84.00 97 TYR A O 1
ATOM 793 N N . LEU A 1 98 ? 5.750 0.765 -0.340 1.00 87.69 98 LEU A N 1
ATOM 794 C CA . LEU A 1 98 ? 6.211 -0.612 -0.123 1.00 87.69 98 LEU A CA 1
ATOM 795 C C . LEU A 1 98 ? 7.297 -1.041 -1.114 1.00 87.69 98 LEU A C 1
ATOM 797 O O . LEU A 1 98 ? 8.329 -1.565 -0.705 1.00 87.69 98 LEU A O 1
ATOM 801 N N . TRP A 1 99 ? 7.090 -0.809 -2.408 1.00 88.06 99 TRP A N 1
ATOM 802 C CA . TRP A 1 99 ? 8.005 -1.279 -3.444 1.00 88.06 99 TRP A CA 1
ATOM 803 C C . TRP A 1 99 ? 9.357 -0.537 -3.458 1.00 88.06 99 TRP A C 1
ATOM 805 O O . TRP A 1 99 ? 10.391 -1.206 -3.414 1.00 88.06 99 TRP A O 1
ATOM 815 N N . PRO A 1 100 ? 9.425 0.812 -3.374 1.00 84.50 100 PRO A N 1
ATOM 816 C CA . PRO A 1 100 ? 10.706 1.535 -3.356 1.00 84.50 100 PRO A CA 1
ATOM 817 C C . PRO A 1 100 ? 11.563 1.299 -2.101 1.00 84.50 100 PRO A C 1
ATOM 819 O O . PRO A 1 100 ? 12.703 1.773 -2.034 1.00 84.50 100 PRO A O 1
ATOM 822 N N . SER A 1 101 ? 11.001 0.630 -1.091 1.00 83.25 101 SER A N 1
ATOM 823 C CA . SER A 1 101 ? 11.640 0.318 0.189 1.00 83.25 101 SER A CA 1
ATOM 824 C C . SER A 1 101 ? 11.814 -1.178 0.450 1.00 83.25 101 SER A C 1
ATOM 826 O O . SER A 1 101 ? 12.352 -1.543 1.495 1.00 83.25 101 SER A O 1
ATOM 828 N N . TYR A 1 102 ? 11.391 -2.033 -0.486 1.00 87.00 102 TYR A N 1
ATOM 829 C CA . TYR A 1 102 ? 11.665 -3.459 -0.414 1.00 87.00 102 TYR A CA 1
ATOM 830 C C . TYR A 1 102 ? 13.180 -3.732 -0.458 1.00 87.00 102 TYR A C 1
ATOM 832 O O . TYR A 1 102 ? 13.952 -3.029 -1.121 1.00 87.00 102 TYR A O 1
ATOM 840 N N . SER A 1 103 ? 13.585 -4.754 0.291 1.00 85.38 103 SER A N 1
ATOM 841 C CA . SER A 1 103 ? 14.935 -5.304 0.356 1.00 85.38 103 SER A CA 1
ATOM 842 C C . SER A 1 103 ? 14.855 -6.767 0.795 1.00 85.38 103 SER A C 1
ATOM 844 O O . SER A 1 103 ? 13.879 -7.164 1.426 1.00 85.38 103 SER A O 1
ATOM 846 N N . GLU A 1 104 ? 15.909 -7.551 0.585 1.00 82.62 104 GLU A N 1
ATOM 847 C CA . GLU A 1 104 ? 15.963 -8.952 1.049 1.00 82.62 104 GLU A CA 1
ATOM 848 C C . GLU A 1 104 ? 15.911 -9.096 2.586 1.00 82.62 104 GLU A C 1
ATOM 850 O O . GLU A 1 104 ? 15.667 -10.176 3.114 1.00 82.62 104 GLU A O 1
ATOM 855 N N . GLN A 1 105 ? 16.122 -7.998 3.323 1.00 80.06 105 GLN A N 1
ATOM 856 C CA . GLN A 1 105 ? 15.997 -7.923 4.785 1.00 80.06 105 GLN A CA 1
ATOM 857 C C . GLN A 1 105 ? 14.606 -7.436 5.242 1.00 80.06 105 GLN A C 1
ATOM 859 O O . GLN A 1 105 ? 14.377 -7.214 6.436 1.00 80.06 105 GLN A O 1
ATOM 864 N N . SER A 1 106 ? 13.667 -7.224 4.315 1.00 83.69 106 SER A N 1
ATOM 865 C CA . SER A 1 106 ? 12.292 -6.844 4.636 1.00 83.69 106 SER A CA 1
ATOM 866 C C . SER A 1 106 ? 11.559 -7.996 5.328 1.00 83.69 106 SER A C 1
ATOM 868 O O . SER A 1 106 ? 11.705 -9.166 4.979 1.00 83.69 106 SER A O 1
ATOM 870 N N . SER A 1 107 ? 10.751 -7.669 6.339 1.00 85.06 107 SER A N 1
ATOM 871 C CA . SER A 1 107 ? 10.002 -8.676 7.094 1.00 85.06 107 SER A CA 1
ATOM 872 C C . SER A 1 107 ? 8.922 -9.340 6.235 1.00 85.06 107 SER A C 1
ATOM 874 O O . SER A 1 107 ? 8.383 -8.724 5.317 1.00 85.06 107 SER A O 1
ATOM 876 N N . ASN A 1 108 ? 8.520 -10.566 6.585 1.00 87.69 108 ASN A N 1
ATOM 877 C CA . ASN A 1 108 ? 7.455 -11.279 5.866 1.00 87.69 108 ASN A CA 1
ATOM 878 C C . ASN A 1 108 ? 6.149 -10.459 5.794 1.00 87.69 108 ASN A C 1
ATOM 880 O O . ASN A 1 108 ? 5.457 -10.498 4.784 1.00 87.69 108 ASN A O 1
ATOM 884 N N . TYR A 1 109 ? 5.852 -9.640 6.811 1.00 88.38 109 TYR A N 1
ATOM 885 C CA . TYR A 1 109 ? 4.723 -8.700 6.797 1.00 88.38 109 TYR A CA 1
ATOM 886 C C . TYR A 1 109 ? 4.795 -7.684 5.645 1.00 88.38 109 TYR A C 1
ATOM 888 O O . TYR A 1 109 ? 3.773 -7.386 5.040 1.00 88.38 109 TYR A O 1
ATOM 896 N N . HIS A 1 110 ? 5.984 -7.167 5.310 1.00 88.75 110 HIS A N 1
ATOM 897 C CA . HIS A 1 110 ? 6.186 -6.250 4.176 1.00 88.75 110 HIS A CA 1
ATOM 898 C C . HIS A 1 110 ? 5.805 -6.923 2.857 1.00 88.75 110 HIS A C 1
ATOM 900 O O . HIS A 1 110 ? 5.063 -6.361 2.052 1.00 88.75 110 HIS A O 1
ATOM 906 N N . VAL A 1 111 ? 6.292 -8.148 2.665 1.00 89.38 111 VAL A N 1
ATOM 907 C CA . VAL A 1 111 ? 6.075 -8.950 1.458 1.00 89.38 111 VAL A CA 1
ATOM 908 C C . VAL A 1 111 ? 4.607 -9.372 1.324 1.00 89.38 111 VAL A C 1
ATOM 910 O O . VAL A 1 111 ? 4.016 -9.234 0.253 1.00 89.38 111 VAL A O 1
ATOM 913 N N . LEU A 1 112 ? 3.971 -9.782 2.424 1.00 89.81 112 LEU A N 1
ATOM 914 C CA . LEU A 1 112 ? 2.541 -10.094 2.458 1.00 89.81 112 LEU A CA 1
ATOM 915 C C . LEU A 1 112 ? 1.672 -8.853 2.189 1.00 89.81 112 LEU A C 1
ATOM 917 O O . LEU A 1 112 ? 0.721 -8.945 1.418 1.00 89.81 112 LEU A O 1
ATOM 921 N N . LEU A 1 113 ? 2.010 -7.680 2.742 1.00 89.69 113 LEU A N 1
ATOM 922 C CA . LEU A 1 113 ? 1.311 -6.422 2.435 1.00 89.69 11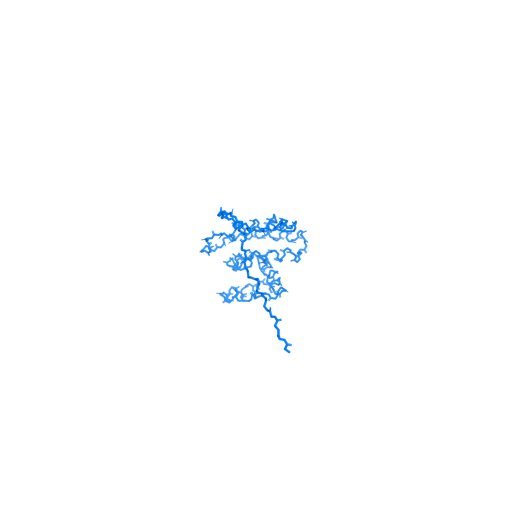3 LEU A CA 1
ATOM 923 C C . LEU A 1 113 ? 1.428 -6.046 0.951 1.00 89.69 113 LEU A C 1
ATOM 925 O O . LEU A 1 113 ? 0.434 -5.637 0.350 1.00 89.69 113 LEU A O 1
ATOM 929 N N . MET A 1 114 ? 2.605 -6.228 0.341 1.00 90.19 114 MET A N 1
ATOM 930 C CA . MET A 1 114 ? 2.777 -6.042 -1.104 1.00 90.19 114 MET A CA 1
ATOM 931 C C . MET A 1 114 ? 1.863 -6.975 -1.904 1.00 90.19 114 MET A C 1
ATOM 933 O O . MET A 1 114 ? 1.159 -6.510 -2.799 1.00 90.19 114 MET A O 1
ATOM 937 N N . ALA A 1 115 ? 1.829 -8.266 -1.561 1.00 90.44 115 ALA A N 1
ATOM 938 C CA . ALA A 1 115 ? 0.985 -9.251 -2.235 1.00 90.44 115 ALA A CA 1
ATOM 939 C C . ALA A 1 115 ? -0.520 -8.951 -2.076 1.00 90.44 115 ALA A C 1
ATOM 941 O O . ALA A 1 115 ? -1.273 -9.055 -3.046 1.00 90.44 115 ALA A O 1
ATOM 942 N N . LEU A 1 116 ? -0.959 -8.527 -0.885 1.00 90.56 116 LEU A N 1
ATOM 943 C CA . LEU A 1 116 ? -2.350 -8.150 -0.606 1.00 90.56 116 LEU A CA 1
ATOM 944 C C . LEU A 1 116 ? -2.802 -6.945 -1.445 1.00 90.56 116 LEU A C 1
ATOM 946 O O . LEU A 1 116 ? -3.859 -7.004 -2.075 1.00 90.56 116 LEU A O 1
ATOM 950 N N . ILE A 1 117 ? -2.000 -5.876 -1.506 1.00 89.88 117 ILE A N 1
ATOM 951 C CA . ILE A 1 117 ? -2.350 -4.673 -2.281 1.00 89.88 117 ILE A CA 1
ATOM 952 C C . ILE A 1 117 ? -2.227 -4.933 -3.791 1.00 89.88 117 ILE A C 1
ATOM 954 O O . ILE A 1 117 ? -3.071 -4.476 -4.557 1.00 89.88 117 ILE A O 1
ATOM 958 N N . ALA A 1 118 ? -1.255 -5.734 -4.242 1.00 89.75 118 ALA A N 1
ATOM 959 C CA . ALA A 1 118 ? -1.174 -6.156 -5.644 1.00 89.75 118 ALA A CA 1
ATOM 960 C C . ALA A 1 118 ? -2.391 -7.005 -6.075 1.00 89.75 118 ALA A C 1
ATOM 962 O O . ALA A 1 118 ? -2.860 -6.895 -7.208 1.00 89.75 118 ALA A O 1
ATOM 963 N N . ASN A 1 119 ? -2.945 -7.821 -5.171 1.00 89.69 119 ASN A N 1
ATOM 964 C CA . ASN A 1 119 ? -4.196 -8.545 -5.410 1.00 89.69 119 ASN A CA 1
ATOM 965 C C . ASN A 1 119 ? -5.407 -7.589 -5.467 1.00 89.69 119 ASN A C 1
ATOM 967 O O . ASN A 1 119 ? -6.285 -7.770 -6.310 1.00 89.69 119 ASN A O 1
ATOM 971 N N . ALA A 1 120 ? -5.429 -6.535 -4.641 1.00 88.12 120 ALA A N 1
ATOM 972 C CA . ALA A 1 120 ? -6.438 -5.476 -4.728 1.00 88.12 120 ALA A CA 1
ATOM 973 C C . ALA A 1 120 ? -6.376 -4.726 -6.076 1.00 88.12 120 ALA A C 1
ATOM 975 O O . ALA A 1 120 ? -7.386 -4.698 -6.775 1.00 88.12 120 ALA A O 1
ATOM 976 N N . LYS A 1 121 ? -5.197 -4.247 -6.523 1.00 88.12 121 LYS A N 1
ATOM 977 C CA . LYS A 1 121 ? -5.039 -3.625 -7.862 1.00 88.12 121 LYS A CA 1
ATOM 978 C C . LYS A 1 121 ? -5.540 -4.538 -8.986 1.00 88.12 121 LYS A C 1
ATOM 980 O O . LYS A 1 121 ? -6.262 -4.087 -9.870 1.00 88.12 121 LYS A O 1
ATOM 985 N N . ARG A 1 122 ? -5.210 -5.837 -8.929 1.00 87.94 122 ARG A N 1
ATOM 986 C CA . ARG A 1 122 ? -5.662 -6.823 -9.926 1.00 87.94 122 ARG A CA 1
ATOM 987 C C . ARG A 1 122 ? -7.187 -6.976 -9.956 1.00 87.94 122 ARG A C 1
ATOM 989 O O . ARG A 1 122 ? -7.745 -7.142 -11.037 1.00 87.94 122 ARG A O 1
ATOM 996 N N . ARG A 1 123 ? -7.855 -6.944 -8.798 1.00 87.31 123 ARG A N 1
ATOM 997 C CA . ARG A 1 123 ? -9.324 -7.024 -8.696 1.00 87.31 123 ARG A CA 1
ATOM 998 C C . ARG A 1 123 ? -10.025 -5.792 -9.266 1.00 87.31 123 ARG A C 1
ATOM 1000 O O . ARG A 1 123 ? -11.062 -5.949 -9.896 1.00 87.31 123 ARG A O 1
ATOM 1007 N N . GLU A 1 124 ? -9.427 -4.615 -9.117 1.00 86.00 124 GLU A N 1
ATOM 1008 C CA . GLU A 1 124 ? -9.884 -3.371 -9.758 1.00 86.00 124 GLU A CA 1
ATOM 1009 C C . GLU A 1 124 ? -9.453 -3.256 -11.238 1.00 86.00 124 GLU A C 1
ATOM 1011 O O . GLU A 1 124 ? -9.632 -2.213 -11.861 1.00 86.00 124 GLU A O 1
ATOM 1016 N N . HIS A 1 125 ? -8.882 -4.320 -11.823 1.00 83.50 125 HIS A N 1
ATOM 1017 C CA . HIS A 1 125 ? -8.373 -4.360 -13.201 1.00 83.50 125 HIS A CA 1
ATOM 1018 C C . HIS A 1 125 ? -7.317 -3.280 -13.527 1.00 83.50 125 HIS A C 1
ATOM 1020 O O . HIS A 1 125 ? -7.161 -2.890 -14.684 1.00 83.50 125 HIS A O 1
ATOM 1026 N N . LEU A 1 126 ? -6.560 -2.821 -12.524 1.00 81.94 126 LEU A N 1
ATOM 1027 C CA . LEU A 1 126 ? -5.514 -1.810 -12.683 1.00 81.94 126 LEU A CA 1
ATOM 1028 C C . LEU A 1 126 ? -4.168 -2.422 -13.089 1.00 81.94 126 LEU A C 1
ATOM 1030 O O . LEU A 1 126 ? -3.771 -3.491 -12.605 1.00 81.94 126 LEU A O 1
ATOM 1034 N N . ASP A 1 127 ? -3.410 -1.683 -13.903 1.00 80.00 127 ASP A N 1
ATOM 1035 C CA . ASP A 1 127 ? -2.046 -2.049 -14.286 1.00 80.00 127 ASP A CA 1
ATOM 1036 C C . ASP A 1 127 ? -1.147 -2.150 -13.045 1.00 80.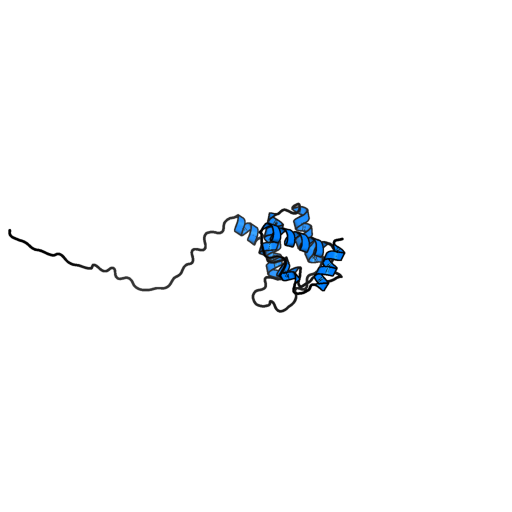00 127 ASP A C 1
ATOM 1038 O O . ASP A 1 127 ? -0.792 -1.173 -12.377 1.00 80.00 127 ASP A O 1
ATOM 1042 N N . THR A 1 128 ? -0.826 -3.397 -12.706 1.00 78.81 128 THR A N 1
ATOM 1043 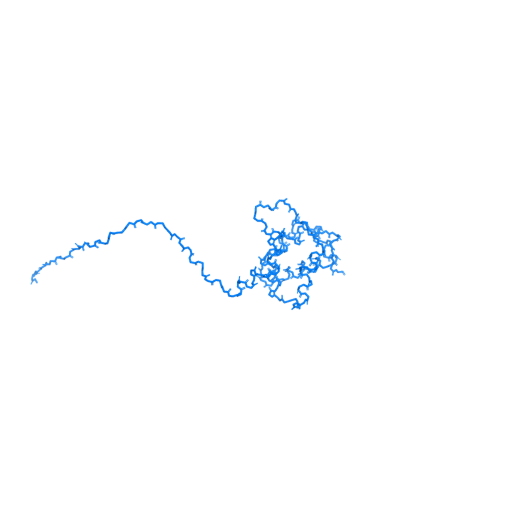C CA . THR A 1 128 ? -0.113 -3.762 -11.477 1.00 78.81 128 THR A CA 1
ATOM 1044 C C . THR A 1 128 ? 1.342 -4.127 -11.752 1.00 78.81 128 THR A C 1
ATOM 1046 O O . THR A 1 128 ? 2.187 -3.927 -10.887 1.00 78.81 128 THR A O 1
ATOM 1049 N N . TRP A 1 129 ? 1.648 -4.673 -12.932 1.00 80.62 129 TRP A N 1
ATOM 1050 C CA . TRP A 1 129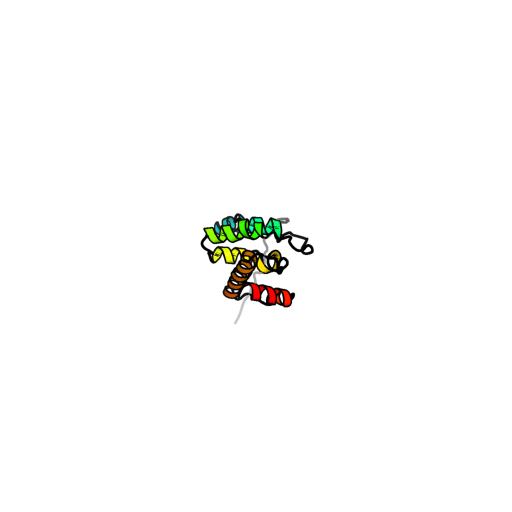 ? 2.946 -5.300 -13.201 1.00 80.62 129 TRP A CA 1
ATOM 1051 C C . TRP A 1 129 ? 4.050 -4.308 -13.570 1.00 80.62 129 TRP A C 1
ATOM 1053 O O . TRP A 1 129 ? 5.182 -4.494 -13.133 1.00 80.62 129 TRP A O 1
ATOM 1063 N N . ASN A 1 130 ? 3.703 -3.215 -14.255 1.00 84.69 130 ASN A N 1
ATOM 1064 C CA . ASN A 1 130 ? 4.640 -2.208 -14.765 1.00 84.69 130 ASN A CA 1
ATOM 1065 C C . ASN A 1 130 ? 5.555 -1.626 -13.667 1.00 84.69 130 ASN A C 1
ATOM 1067 O O . ASN A 1 130 ? 6.691 -1.262 -13.936 1.00 84.69 130 ASN A O 1
ATOM 1071 N N . ILE A 1 131 ? 5.091 -1.566 -12.410 1.00 83.94 131 ILE A N 1
ATOM 1072 C CA . ILE A 1 131 ? 5.894 -1.058 -11.283 1.00 83.94 131 ILE A CA 1
ATOM 1073 C C . ILE A 1 131 ? 7.058 -1.992 -10.919 1.00 83.94 131 ILE A C 1
ATOM 1075 O O . ILE A 1 131 ? 8.060 -1.538 -10.373 1.00 83.94 131 ILE A O 1
ATOM 1079 N N . PHE A 1 132 ? 6.929 -3.296 -11.185 1.00 84.94 132 PHE A N 1
ATOM 1080 C CA . PHE A 1 132 ? 7.935 -4.306 -10.848 1.00 84.94 132 PHE A CA 1
ATOM 1081 C C . PHE A 1 132 ? 9.014 -4.446 -11.932 1.00 84.94 132 PHE A C 1
ATOM 1083 O O . PHE A 1 132 ? 10.112 -4.914 -11.630 1.00 84.94 132 PHE A O 1
ATOM 1090 N N . GLU A 1 133 ? 8.737 -3.991 -13.160 1.00 85.50 133 GLU A N 1
ATOM 1091 C CA . GLU A 1 133 ? 9.676 -4.021 -14.293 1.00 85.50 133 GLU A CA 1
ATOM 1092 C C . GLU A 1 133 ? 10.952 -3.207 -14.022 1.00 85.50 133 GLU A C 1
ATOM 1094 O O . GLU A 1 133 ? 12.030 -3.595 -14.467 1.00 85.50 133 GLU A O 1
ATOM 1099 N N . ASP A 1 134 ? 10.859 -2.146 -13.212 1.00 83.12 134 ASP A N 1
ATOM 1100 C CA . ASP A 1 134 ? 12.003 -1.326 -12.791 1.00 83.12 134 ASP A CA 1
ATOM 1101 C C . ASP A 1 134 ? 13.062 -2.108 -11.982 1.00 83.12 134 ASP A C 1
ATOM 1103 O O . ASP A 1 134 ? 14.223 -1.690 -11.929 1.00 83.12 134 ASP A O 1
ATOM 1107 N N . ARG A 1 135 ? 12.684 -3.197 -11.285 1.00 84.25 135 ARG A N 1
ATOM 1108 C CA . ARG A 1 135 ? 13.582 -3.974 -10.398 1.00 84.25 135 ARG A CA 1
ATOM 1109 C C . ARG A 1 135 ? 13.247 -5.484 -10.408 1.00 84.25 135 ARG A C 1
ATOM 1111 O O . ARG A 1 135 ? 12.717 -6.004 -9.420 1.00 84.25 135 ARG A O 1
ATOM 1118 N N . PRO A 1 136 ? 13.576 -6.216 -11.490 1.00 86.06 136 PRO A N 1
ATOM 1119 C CA . PRO A 1 136 ? 13.211 -7.628 -11.647 1.00 86.06 136 PRO A CA 1
ATOM 1120 C C . PRO A 1 136 ? 13.942 -8.576 -10.678 1.00 86.06 136 PRO A C 1
ATOM 1122 O O . PRO A 1 136 ? 13.381 -9.602 -10.284 1.00 86.06 136 PRO A O 1
ATOM 1125 N N . ASP A 1 137 ? 15.161 -8.234 -10.246 1.00 86.88 137 ASP A N 1
ATOM 1126 C CA . ASP A 1 137 ? 15.927 -9.027 -9.272 1.00 86.88 137 ASP A CA 1
ATOM 1127 C C . ASP A 1 137 ? 15.269 -8.997 -7.884 1.00 86.88 137 ASP A C 1
ATOM 1129 O O . ASP A 1 137 ? 14.994 -10.043 -7.294 1.00 86.88 137 ASP A O 1
ATOM 1133 N N . ASP A 1 138 ? 14.913 -7.800 -7.401 1.00 86.88 138 ASP A N 1
ATOM 1134 C CA . ASP A 1 138 ? 14.135 -7.606 -6.173 1.00 86.88 138 ASP A CA 1
ATOM 1135 C C . ASP A 1 138 ? 12.786 -8.334 -6.236 1.00 86.88 138 ASP A C 1
ATOM 1137 O O . ASP A 1 138 ? 12.375 -8.949 -5.254 1.00 86.88 138 ASP A O 1
ATOM 1141 N N . PHE A 1 139 ? 12.104 -8.306 -7.387 1.00 86.50 139 PHE A N 1
ATOM 1142 C CA . PHE A 1 139 ? 10.826 -9.004 -7.562 1.00 86.50 139 PHE A CA 1
ATOM 1143 C C . PHE A 1 139 ? 11.011 -10.521 -7.441 1.00 86.50 139 PHE A C 1
ATOM 1145 O O . PHE A 1 139 ? 10.227 -11.201 -6.778 1.00 86.50 139 PHE A O 1
ATOM 1152 N N . SER A 1 140 ? 12.092 -11.042 -8.024 1.00 86.81 140 SER A N 1
ATOM 1153 C CA . SER A 1 140 ? 12.461 -12.455 -7.941 1.00 86.81 140 SER A CA 1
ATOM 1154 C C . SER A 1 140 ? 12.824 -12.877 -6.514 1.00 86.81 140 SER A C 1
ATOM 1156 O O . SER A 1 140 ? 12.439 -13.967 -6.090 1.00 86.81 140 SER A O 1
ATOM 1158 N N . SER A 1 141 ? 13.528 -12.030 -5.756 1.00 87.19 141 SER A N 1
ATOM 1159 C CA . SER A 1 141 ? 13.854 -12.290 -4.345 1.00 87.19 141 SER A CA 1
ATOM 1160 C C . SER A 1 141 ? 12.598 -12.248 -3.459 1.00 87.19 141 SER A C 1
ATOM 1162 O O . SER A 1 141 ? 12.341 -13.175 -2.690 1.00 87.19 141 SER A O 1
ATOM 1164 N N . MET A 1 142 ? 11.719 -11.265 -3.681 1.00 87.19 142 MET A N 1
ATOM 1165 C CA . MET A 1 142 ? 10.419 -11.148 -3.009 1.00 87.19 142 MET A CA 1
ATOM 1166 C C . MET A 1 142 ? 9.529 -12.376 -3.245 1.00 87.19 142 MET A C 1
ATOM 1168 O O . MET A 1 142 ? 8.942 -12.904 -2.301 1.00 87.19 142 MET A O 1
ATOM 1172 N N . PHE A 1 143 ? 9.482 -12.884 -4.481 1.00 83.81 143 PHE A N 1
ATOM 1173 C CA . PHE A 1 143 ? 8.722 -14.089 -4.812 1.00 83.81 143 PHE A CA 1
ATOM 1174 C C . PHE A 1 143 ? 9.303 -15.354 -4.156 1.00 83.81 143 PHE A C 1
ATOM 1176 O O . PHE A 1 143 ? 8.544 -16.212 -3.712 1.00 83.81 143 PHE A O 1
ATOM 1183 N N . ARG A 1 144 ? 10.634 -15.458 -4.022 1.00 85.88 144 ARG A N 1
ATOM 1184 C CA . ARG A 1 144 ? 11.290 -16.551 -3.273 1.00 85.88 144 ARG A CA 1
ATOM 1185 C C . ARG A 1 144 ? 11.012 -16.491 -1.770 1.00 85.88 144 ARG A C 1
ATOM 1187 O O . ARG A 1 144 ? 10.993 -17.529 -1.128 1.00 85.88 144 ARG A O 1
ATOM 1194 N N . GLN A 1 145 ? 10.785 -15.307 -1.203 1.00 79.62 145 GLN A N 1
ATOM 1195 C CA . GLN A 1 145 ? 10.438 -15.152 0.216 1.00 79.62 145 GLN A CA 1
ATOM 1196 C C . GLN A 1 145 ? 8.974 -15.537 0.525 1.00 79.62 145 GLN A C 1
ATOM 1198 O O . GLN A 1 145 ? 8.634 -15.776 1.683 1.00 79.62 145 GLN A O 1
ATOM 1203 N N . LEU A 1 146 ? 8.107 -15.611 -0.493 1.00 74.88 146 LEU A N 1
ATOM 1204 C CA . LEU A 1 146 ? 6.709 -16.046 -0.368 1.00 74.88 146 LEU A CA 1
ATOM 1205 C C . LEU A 1 146 ? 6.511 -17.572 -0.400 1.00 74.88 146 LEU A C 1
ATOM 1207 O O . LEU A 1 146 ? 5.393 -18.014 -0.130 1.00 74.88 146 LEU A O 1
ATOM 1211 N N . ASN A 1 147 ? 7.533 -18.351 -0.775 1.00 57.62 147 ASN A N 1
ATOM 1212 C CA . ASN A 1 147 ? 7.376 -19.731 -1.249 1.00 57.62 147 ASN A CA 1
ATOM 1213 C C . ASN A 1 147 ? 8.412 -20.705 -0.667 1.00 57.62 147 ASN A C 1
ATOM 1215 O O . ASN A 1 147 ? 7.992 -21.608 0.083 1.00 57.62 147 ASN A O 1
#